Protein AF-A0A358M5T2-F1 (afdb_monomer)

Secondary structure (DSSP, 8-state):
-HHHHHHHHHHHHHT---EE---GGGHHHHHTT-SSSEEEES------SSS-TT---HHHHHHTT-SEE--SBTTB---HHHHHH-

Radius of gyration: 14.13 Å; Cα contacts (8 Å, |Δi|>4): 125; chains: 1; bounding box: 37×25×38 Å

Mean predicted aligned error: 2.44 Å

pLDDT: mean 96.73, std 2.44, range [86.5, 98.75]

Structure (mmCIF, N/CA/C/O backbone):
data_AF-A0A358M5T2-F1
#
_entry.id   AF-A0A358M5T2-F1
#
loop_
_atom_site.group_PDB
_atom_site.id
_atom_site.type_symbol
_atom_site.label_atom_id
_atom_site.label_alt_id
_atom_site.label_comp_id
_atom_site.label_asym_id
_atom_site.label_entity_id
_atom_site.label_seq_id
_atom_site.pdbx_PDB_ins_code
_atom_site.Cartn_x
_atom_site.Cartn_y
_atom_site.Cartn_z
_atom_site.occupancy
_atom_site.B_iso_or_equiv
_atom_s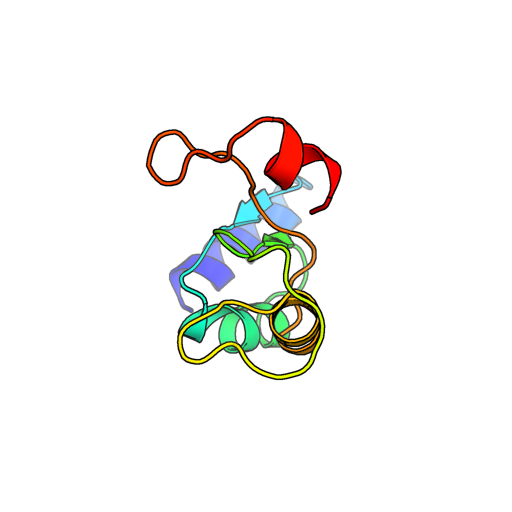ite.auth_seq_id
_atom_site.auth_comp_id
_atom_site.auth_asym_id
_atom_site.auth_atom_id
_atom_site.pdbx_PDB_model_num
ATOM 1 N N . LEU A 1 1 ? 1.403 3.600 13.192 1.00 96.31 1 LEU A N 1
ATOM 2 C CA . LEU A 1 1 ? 0.407 2.695 13.825 1.00 96.31 1 LEU A CA 1
ATOM 3 C C . LEU A 1 1 ? -0.708 3.399 14.613 1.00 96.31 1 LEU A C 1
ATOM 5 O O . LEU A 1 1 ? -1.860 3.181 14.274 1.00 96.31 1 LEU A O 1
ATOM 9 N N . ARG A 1 2 ? -0.423 4.219 15.643 1.00 98.31 2 ARG A N 1
ATOM 10 C CA . ARG A 1 2 ? -1.473 4.827 16.504 1.00 98.31 2 ARG A CA 1
ATOM 11 C C . ARG A 1 2 ? -2.597 5.514 15.715 1.00 98.31 2 ARG A C 1
ATOM 13 O O . ARG A 1 2 ? -3.760 5.220 15.947 1.00 98.31 2 ARG A O 1
ATOM 20 N N . LEU A 1 3 ? -2.233 6.362 14.750 1.00 98.38 3 LEU A N 1
ATOM 21 C CA . LEU A 1 3 ? -3.189 7.045 13.875 1.00 98.38 3 LEU A CA 1
ATOM 22 C C . LEU A 1 3 ? -4.048 6.060 13.066 1.00 98.38 3 LEU A C 1
ATOM 24 O O . LEU A 1 3 ? -5.257 6.225 13.004 1.00 98.38 3 LEU A O 1
ATOM 28 N N . ALA A 1 4 ? -3.446 5.010 12.504 1.00 98.44 4 ALA A N 1
ATOM 29 C CA . ALA A 1 4 ? -4.171 4.014 11.718 1.00 98.44 4 ALA A C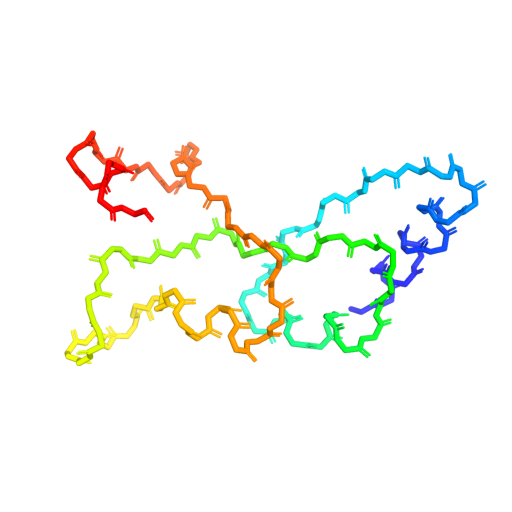A 1
ATOM 30 C C . ALA A 1 4 ? -5.238 3.283 12.547 1.00 98.44 4 ALA A C 1
ATOM 32 O O . ALA A 1 4 ? -6.348 3.117 12.065 1.00 98.44 4 ALA A O 1
ATOM 33 N N . LYS A 1 5 ? -4.953 2.936 13.812 1.00 98.50 5 LYS A N 1
ATOM 34 C CA . LYS A 1 5 ? -5.952 2.324 14.710 1.00 98.50 5 LYS A CA 1
ATOM 35 C C . LYS A 1 5 ? -7.122 3.257 15.029 1.00 98.50 5 LYS A C 1
ATOM 37 O O . LYS A 1 5 ? -8.258 2.807 15.127 1.00 98.50 5 LYS A O 1
ATOM 42 N N . GLU A 1 6 ? -6.858 4.553 15.177 1.00 98.62 6 GLU A N 1
ATOM 43 C CA . GLU A 1 6 ? -7.925 5.538 15.377 1.00 98.62 6 GLU A CA 1
ATOM 44 C C . GLU A 1 6 ? -8.803 5.684 14.133 1.00 98.62 6 GLU A C 1
ATOM 46 O O . GLU A 1 6 ? -10.028 5.693 14.245 1.00 98.62 6 GLU A O 1
ATOM 51 N N . ILE A 1 7 ? -8.186 5.731 12.949 1.00 98.44 7 ILE A N 1
ATOM 52 C CA . ILE A 1 7 ? -8.908 5.753 11.673 1.00 98.44 7 ILE A CA 1
ATOM 53 C C . ILE A 1 7 ? -9.744 4.474 11.514 1.00 98.44 7 ILE A C 1
ATOM 55 O O . ILE A 1 7 ? -10.908 4.563 11.144 1.00 98.44 7 ILE A O 1
ATOM 59 N N . ASP A 1 8 ? -9.198 3.307 11.860 1.00 98.56 8 ASP A N 1
ATOM 60 C CA . ASP A 1 8 ? -9.892 2.013 11.817 1.00 98.56 8 ASP A CA 1
ATOM 61 C C . ASP A 1 8 ? -11.131 1.980 12.710 1.00 98.56 8 ASP A C 1
ATOM 63 O O . ASP A 1 8 ? -12.227 1.644 12.259 1.00 98.56 8 ASP A O 1
ATOM 67 N N . ARG A 1 9 ? -11.005 2.469 13.947 1.00 98.44 9 ARG A N 1
ATOM 68 C CA . ARG A 1 9 ? -12.141 2.623 14.861 1.00 98.44 9 ARG A CA 1
ATOM 69 C C . ARG A 1 9 ? -13.221 3.552 14.295 1.00 98.44 9 ARG A C 1
ATOM 71 O O . ARG A 1 9 ? -14.409 3.283 14.467 1.00 98.44 9 ARG A O 1
ATOM 78 N N . ILE A 1 10 ? -12.827 4.652 13.650 1.00 98.38 10 ILE A N 1
ATOM 79 C CA . ILE A 1 10 ? -13.757 5.599 13.014 1.00 98.38 10 ILE A CA 1
ATOM 80 C C . ILE A 1 10 ? -14.449 4.945 11.813 1.00 98.38 10 ILE A C 1
ATOM 82 O O . ILE A 1 10 ? -15.668 5.060 11.696 1.00 98.38 10 ILE A O 1
ATOM 86 N N . ALA A 1 11 ? -13.702 4.229 10.971 1.00 98.44 11 ALA A N 1
ATOM 87 C CA . ALA A 1 11 ? -14.235 3.517 9.813 1.00 98.44 11 ALA A CA 1
ATOM 88 C C . ALA A 1 11 ? -15.327 2.519 10.226 1.00 98.44 11 ALA A C 1
ATOM 90 O O . ALA A 1 11 ? -16.388 2.490 9.612 1.00 98.44 11 ALA A O 1
ATOM 91 N N . VAL A 1 12 ? -15.113 1.768 11.316 1.00 98.25 12 VAL A N 1
ATOM 92 C CA . VAL A 1 12 ? -16.128 0.859 11.879 1.00 98.25 12 VAL A CA 1
ATOM 93 C C . VAL A 1 12 ? -17.323 1.634 12.430 1.00 98.25 12 VAL A C 1
ATOM 95 O O . VAL A 1 12 ? -18.465 1.298 12.136 1.00 98.25 12 VAL A O 1
ATOM 98 N N . LYS A 1 13 ? -17.077 2.683 13.226 1.00 98.38 13 LYS A N 1
ATOM 99 C CA . LYS A 1 13 ? -18.137 3.452 13.897 1.00 98.38 13 LYS A CA 1
ATOM 100 C C . LYS A 1 13 ? -19.133 4.074 12.918 1.00 98.38 13 LYS A C 1
ATOM 102 O O . LYS A 1 13 ? -20.318 4.145 13.234 1.00 98.38 13 LYS A O 1
ATOM 107 N N . TYR A 1 14 ? -18.642 4.585 11.794 1.00 98.25 14 TYR A N 1
ATOM 108 C CA . TYR A 1 14 ? -19.462 5.291 10.808 1.00 98.25 14 TYR A CA 1
ATOM 109 C C . TYR A 1 14 ? -19.785 4.453 9.571 1.00 98.25 14 TYR A C 1
ATOM 111 O O . TYR A 1 14 ? -20.459 4.959 8.683 1.00 98.25 14 TYR A O 1
ATOM 119 N N . ASP A 1 15 ? -19.316 3.205 9.529 1.00 97.81 15 ASP A N 1
ATOM 120 C CA . ASP A 1 15 ? -19.415 2.300 8.384 1.00 97.81 15 ASP A CA 1
ATOM 121 C C . ASP A 1 15 ? -19.028 2.962 7.053 1.00 97.81 15 ASP A C 1
ATOM 123 O O . ASP A 1 15 ? -19.797 3.035 6.096 1.00 97.81 15 ASP A O 1
ATOM 127 N N . VAL A 1 16 ? -17.808 3.496 7.018 1.00 97.94 16 VAL A N 1
ATOM 128 C CA . VAL A 1 16 ? -17.242 4.140 5.829 1.00 97.94 16 VAL A CA 1
ATOM 129 C C . VAL A 1 16 ? -15.952 3.461 5.410 1.00 97.94 16 VAL A C 1
ATOM 131 O O . VAL A 1 16 ? -15.124 3.081 6.242 1.00 97.94 16 VAL A O 1
ATOM 134 N N . ASP A 1 17 ? -15.756 3.353 4.101 1.00 97.75 17 ASP A N 1
ATOM 135 C CA . ASP A 1 17 ? -14.499 2.882 3.539 1.00 97.75 17 ASP A CA 1
ATOM 136 C C . ASP A 1 17 ? -13.456 3.996 3.600 1.00 97.75 17 ASP A C 1
ATOM 138 O O . ASP A 1 17 ? -13.643 5.085 3.056 1.00 97.75 17 ASP A O 1
ATOM 142 N N . ILE A 1 18 ? -12.334 3.713 4.262 1.00 98.44 18 ILE A N 1
ATOM 143 C CA . ILE A 1 18 ? -11.205 4.638 4.351 1.00 98.44 18 ILE A CA 1
ATOM 144 C C . ILE A 1 18 ? -9.981 3.973 3.739 1.00 98.44 18 ILE A C 1
ATOM 146 O O . ILE A 1 18 ? -9.528 2.926 4.206 1.00 98.44 18 ILE A O 1
ATOM 150 N N . ILE A 1 19 ? -9.430 4.611 2.709 1.00 98.56 19 ILE A N 1
ATOM 151 C CA . ILE A 1 19 ? -8.146 4.242 2.118 1.00 98.56 19 ILE A CA 1
ATOM 152 C C . ILE A 1 19 ? -7.046 5.039 2.813 1.00 98.56 19 ILE A C 1
ATOM 154 O O . ILE A 1 19 ? -7.132 6.261 2.931 1.00 98.56 19 ILE A O 1
ATOM 158 N N . VAL A 1 20 ? -5.994 4.348 3.245 1.00 98.38 20 VAL A N 1
ATOM 159 C CA . VAL A 1 20 ? -4.772 4.972 3.762 1.00 98.38 20 VAL A CA 1
ATOM 160 C C . VAL A 1 20 ? -3.585 4.592 2.887 1.00 98.38 20 VAL A C 1
ATOM 162 O O . VAL A 1 20 ? -3.466 3.445 2.465 1.00 98.38 20 VAL A O 1
ATOM 165 N N . THR A 1 21 ? -2.690 5.546 2.637 1.00 98.00 21 THR A N 1
ATOM 166 C CA . THR A 1 21 ? -1.515 5.376 1.769 1.00 98.00 21 THR A CA 1
ATOM 167 C C . THR A 1 21 ? -0.208 5.617 2.540 1.00 98.00 21 THR A C 1
ATOM 169 O O . THR A 1 21 ? 0.454 6.639 2.337 1.00 98.00 21 THR A O 1
ATOM 172 N N . PRO A 1 22 ? 0.170 4.730 3.487 1.00 98.06 22 PRO A N 1
ATOM 173 C CA . PRO A 1 22 ? 1.401 4.880 4.264 1.00 98.06 22 PRO A CA 1
ATOM 174 C C . PRO A 1 22 ? 2.661 4.680 3.405 1.00 98.06 22 PRO A C 1
ATOM 176 O O . PRO A 1 22 ? 2.602 4.180 2.281 1.00 98.06 22 PRO A O 1
ATOM 179 N N . GLN A 1 23 ? 3.824 5.007 3.974 1.00 97.38 23 GLN A N 1
ATOM 180 C CA . GLN A 1 23 ? 5.110 4.603 3.401 1.00 97.38 23 GLN A CA 1
ATOM 181 C C . GLN A 1 23 ? 5.202 3.071 3.301 1.00 97.38 23 GLN A C 1
ATOM 183 O O . GLN A 1 23 ? 4.640 2.352 4.129 1.00 97.38 23 GLN A O 1
ATOM 188 N N . TYR A 1 24 ? 5.954 2.558 2.320 1.00 97.38 24 TYR A N 1
ATOM 189 C CA . TYR A 1 24 ? 6.045 1.112 2.056 1.00 97.38 24 TYR A CA 1
ATOM 190 C C . TYR A 1 24 ? 6.482 0.296 3.276 1.00 97.38 24 TYR A C 1
ATOM 192 O O . TYR A 1 24 ? 5.971 -0.798 3.510 1.00 97.38 24 TYR A O 1
ATOM 200 N N . THR A 1 25 ? 7.396 0.854 4.073 1.00 97.62 25 THR A N 1
ATOM 201 C CA . THR A 1 25 ? 7.945 0.240 5.290 1.00 97.62 25 THR A CA 1
ATOM 202 C C . THR A 1 25 ? 6.893 -0.011 6.367 1.00 97.62 25 THR A C 1
ATOM 204 O O . THR A 1 25 ? 7.092 -0.877 7.214 1.00 97.62 25 THR A O 1
ATOM 207 N N . ASP A 1 26 ? 5.761 0.691 6.307 1.00 98.44 26 ASP A N 1
ATOM 208 C CA . ASP A 1 26 ? 4.687 0.610 7.294 1.00 98.44 26 ASP A CA 1
ATOM 209 C C . ASP A 1 26 ? 3.494 -0.239 6.826 1.00 98.44 26 ASP A C 1
ATOM 211 O O . ASP A 1 26 ? 2.610 -0.528 7.634 1.00 98.44 26 ASP A O 1
ATOM 215 N N . ILE A 1 27 ? 3.447 -0.666 5.554 1.00 98.69 27 ILE A N 1
ATOM 216 C CA . ILE A 1 27 ? 2.291 -1.386 4.985 1.00 98.69 27 ILE A CA 1
ATOM 217 C C . ILE A 1 27 ? 1.970 -2.636 5.800 1.00 98.69 27 ILE A C 1
ATOM 219 O O . ILE A 1 27 ? 0.835 -2.785 6.247 1.00 98.69 27 ILE A O 1
ATOM 223 N N . ARG A 1 28 ? 2.966 -3.501 6.035 1.00 98.69 28 ARG A N 1
ATOM 224 C CA . ARG A 1 28 ? 2.772 -4.744 6.795 1.00 98.69 28 ARG A CA 1
ATOM 225 C C . ARG A 1 28 ? 2.298 -4.473 8.213 1.00 98.69 28 ARG A C 1
ATOM 227 O O . ARG A 1 28 ? 1.317 -5.061 8.652 1.00 98.69 28 ARG A O 1
ATOM 234 N N . LEU A 1 29 ? 2.957 -3.536 8.897 1.00 98.62 29 LEU A N 1
ATOM 235 C CA . LEU A 1 29 ? 2.605 -3.164 10.263 1.00 98.62 29 LEU A CA 1
ATOM 236 C C . LEU A 1 29 ? 1.142 -2.726 10.363 1.00 98.62 29 LEU A C 1
ATOM 238 O O . LEU A 1 29 ? 0.457 -3.107 11.306 1.00 98.62 29 LEU A O 1
ATOM 242 N N . LEU A 1 30 ? 0.665 -1.916 9.418 1.00 98.69 30 LEU A N 1
ATOM 243 C CA . LEU A 1 30 ? -0.723 -1.465 9.407 1.00 98.69 30 LEU A CA 1
ATOM 244 C C . LEU A 1 30 ? -1.670 -2.602 9.020 1.00 98.69 30 LEU A C 1
ATOM 246 O O . LEU A 1 30 ? -2.606 -2.859 9.767 1.00 98.69 30 LEU A O 1
ATOM 250 N N . ALA A 1 31 ? -1.394 -3.318 7.929 1.00 98.50 31 ALA A N 1
ATOM 251 C CA . ALA A 1 31 ? -2.248 -4.395 7.431 1.00 98.50 31 ALA A CA 1
ATOM 252 C C . ALA A 1 31 ? -2.472 -5.517 8.462 1.00 98.50 31 ALA A C 1
ATOM 254 O O . ALA A 1 31 ? -3.557 -6.081 8.518 1.00 98.50 31 ALA A O 1
ATOM 255 N N . GLU A 1 32 ? -1.475 -5.818 9.298 1.00 98.50 32 GLU A N 1
ATOM 256 C CA . GLU A 1 32 ? -1.579 -6.823 10.366 1.00 98.50 32 GLU A CA 1
ATOM 257 C C . GLU A 1 32 ? -2.284 -6.311 11.635 1.00 98.50 32 GLU A C 1
ATOM 259 O O . GLU A 1 32 ? -2.621 -7.103 12.510 1.00 98.50 32 GLU A O 1
ATOM 264 N N . ASN A 1 33 ? -2.482 -4.995 11.781 1.00 98.69 33 ASN A N 1
ATOM 265 C CA . ASN A 1 33 ? -2.967 -4.376 13.023 1.00 98.69 33 ASN A CA 1
ATOM 266 C C . ASN A 1 33 ? -4.237 -3.523 12.852 1.00 98.69 33 ASN A C 1
ATOM 268 O O . ASN A 1 33 ? -4.599 -2.794 13.784 1.00 98.69 33 ASN A O 1
ATOM 272 N N . THR A 1 34 ? -4.881 -3.578 11.687 1.00 98.38 34 THR A N 1
ATOM 273 C CA . THR A 1 34 ? -6.143 -2.888 11.376 1.00 98.38 34 THR A CA 1
ATOM 274 C C . THR A 1 34 ? -7.039 -3.796 10.547 1.00 98.38 34 THR A C 1
ATOM 276 O O . THR A 1 34 ? -6.527 -4.570 9.740 1.00 98.38 34 THR A O 1
ATOM 279 N N . GLU A 1 35 ? -8.356 -3.688 10.710 1.00 95.19 35 GLU A N 1
ATOM 280 C CA . GLU A 1 35 ? -9.300 -4.651 10.123 1.00 95.19 35 GLU A CA 1
ATOM 281 C C . GLU A 1 35 ? -10.234 -4.032 9.074 1.00 95.19 35 GLU A C 1
ATOM 283 O O . GLU A 1 35 ? -10.583 -4.693 8.094 1.00 95.19 35 GLU A O 1
ATOM 288 N N . ARG A 1 36 ? -10.635 -2.767 9.253 1.00 97.75 36 ARG A N 1
ATOM 289 C CA . ARG A 1 36 ? -11.656 -2.087 8.442 1.00 97.75 36 ARG A CA 1
ATOM 290 C C . ARG A 1 36 ? -11.064 -1.176 7.372 1.00 97.75 36 ARG A C 1
ATOM 292 O O . ARG A 1 36 ? -11.654 -1.068 6.295 1.00 97.75 36 ARG A O 1
ATOM 299 N N . ILE A 1 37 ? -9.945 -0.503 7.652 1.00 98.50 37 ILE A N 1
ATOM 300 C CA . ILE A 1 37 ? -9.299 0.390 6.677 1.00 98.50 37 ILE A CA 1
ATOM 301 C C . ILE A 1 37 ? -8.615 -0.388 5.558 1.00 98.50 37 ILE A C 1
ATOM 303 O O . ILE A 1 37 ? -8.100 -1.493 5.732 1.00 98.50 37 ILE A O 1
ATOM 307 N N . LEU A 1 38 ? -8.545 0.244 4.393 1.00 98.56 38 LEU A N 1
ATOM 308 C CA . LEU A 1 38 ? -7.888 -0.296 3.218 1.00 98.56 38 LEU A CA 1
ATOM 309 C C . LEU A 1 38 ? -6.479 0.294 3.102 1.00 98.56 38 LEU A C 1
ATOM 311 O O . LEU A 1 38 ? -6.299 1.455 2.736 1.00 98.56 38 LEU A O 1
ATOM 315 N N . VAL A 1 39 ? -5.463 -0.512 3.410 1.00 98.69 39 VAL A N 1
ATOM 316 C CA . VAL A 1 39 ? -4.057 -0.099 3.296 1.00 98.69 39 VAL A CA 1
ATOM 317 C C . VAL A 1 39 ? -3.607 -0.208 1.842 1.00 98.69 39 VAL A C 1
ATOM 319 O O . VAL A 1 39 ? -3.593 -1.300 1.276 1.00 98.69 39 VAL A O 1
ATOM 322 N N . PHE A 1 40 ? -3.255 0.916 1.225 1.00 98.75 40 PHE A N 1
ATOM 323 C CA . PHE A 1 40 ? -2.774 1.003 -0.153 1.00 98.75 40 PHE A CA 1
ATOM 324 C C . PHE A 1 40 ? -1.303 1.430 -0.166 1.00 98.75 40 PHE A C 1
ATOM 326 O O . PHE A 1 40 ? -0.874 2.228 0.663 1.00 98.75 40 PHE A O 1
ATOM 333 N N . ALA A 1 41 ? -0.513 0.934 -1.114 1.00 98.50 41 ALA A N 1
ATOM 334 C CA . ALA A 1 41 ? 0.818 1.489 -1.348 1.00 98.50 41 ALA A CA 1
ATOM 335 C C . ALA A 1 41 ? 0.731 2.813 -2.120 1.00 98.50 41 ALA A C 1
ATOM 337 O O . ALA A 1 41 ? -0.176 3.028 -2.926 1.00 98.50 41 ALA A O 1
ATOM 338 N N . GLN A 1 42 ? 1.704 3.694 -1.890 1.00 97.94 42 GLN A N 1
ATOM 339 C CA . GLN A 1 42 ? 1.771 5.003 -2.548 1.00 97.94 42 GLN A CA 1
ATOM 340 C C . GLN A 1 42 ? 2.118 4.924 -4.043 1.00 97.94 42 GLN A C 1
ATOM 342 O O . GLN A 1 42 ? 1.804 5.859 -4.773 1.00 97.94 42 GLN A O 1
ATOM 347 N N . HIS A 1 43 ? 2.766 3.838 -4.477 1.00 97.25 43 HIS A N 1
ATOM 348 C CA . HIS A 1 43 ? 3.171 3.549 -5.857 1.00 97.25 43 HIS A CA 1
ATOM 349 C C . HIS A 1 43 ? 3.612 2.077 -5.975 1.00 97.25 43 HIS A C 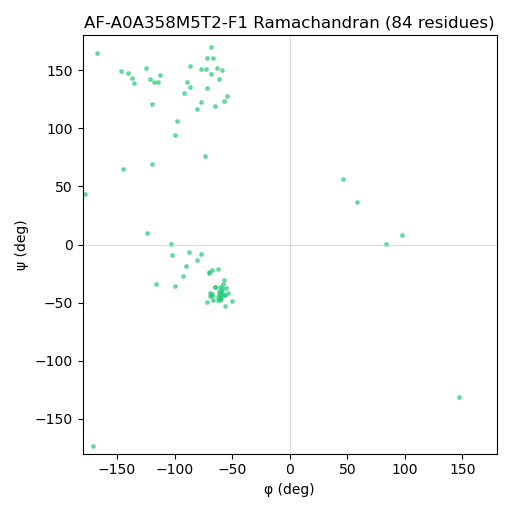1
ATOM 351 O O . HIS A 1 43 ? 3.867 1.419 -4.962 1.00 97.25 43 HIS A O 1
ATOM 357 N N . MET A 1 44 ? 3.718 1.570 -7.203 1.00 96.81 44 MET A N 1
ATOM 358 C CA . MET A 1 44 ? 4.452 0.349 -7.552 1.00 96.81 44 MET A CA 1
ATOM 359 C C . MET A 1 44 ? 5.057 0.494 -8.951 1.00 96.81 44 MET A C 1
ATOM 361 O O . MET A 1 44 ? 4.495 1.175 -9.807 1.00 96.81 44 MET A O 1
ATOM 365 N N . ASP A 1 45 ? 6.191 -0.149 -9.200 1.00 96.00 45 ASP A N 1
ATOM 366 C CA . ASP A 1 45 ? 6.860 -0.099 -10.496 1.00 96.00 45 ASP A CA 1
ATOM 367 C C . ASP A 1 45 ? 6.354 -1.206 -11.431 1.00 96.00 45 ASP A C 1
ATOM 369 O O . ASP A 1 45 ? 6.181 -2.355 -11.022 1.00 96.00 45 ASP A O 1
ATOM 373 N N . CYS A 1 46 ? 6.168 -0.872 -12.713 1.00 93.75 46 CYS A N 1
ATOM 374 C CA . CYS A 1 46 ? 5.839 -1.833 -13.769 1.00 93.75 46 CYS A CA 1
ATOM 375 C C . CYS A 1 46 ? 7.070 -2.685 -14.128 1.00 93.75 46 CYS A C 1
ATOM 377 O O . CYS A 1 46 ? 7.725 -2.458 -15.150 1.00 93.75 46 CYS A O 1
ATOM 379 N N . LEU A 1 47 ? 7.419 -3.651 -13.282 1.00 91.25 47 LEU A N 1
ATOM 380 C CA . LEU A 1 47 ? 8.583 -4.513 -13.479 1.00 91.25 47 LEU A CA 1
ATOM 381 C C . LEU A 1 47 ? 8.238 -5.977 -13.190 1.00 91.25 47 LEU A C 1
ATOM 383 O O . LEU A 1 47 ? 7.558 -6.253 -12.204 1.00 91.25 47 LEU A O 1
ATOM 387 N N . PRO A 1 48 ? 8.736 -6.927 -14.003 1.00 89.69 48 PRO A N 1
ATOM 388 C CA . PRO A 1 48 ? 8.668 -8.337 -13.655 1.00 89.69 48 PRO A CA 1
ATOM 389 C C . PRO A 1 48 ? 9.645 -8.664 -12.516 1.00 89.69 48 PRO A C 1
ATOM 391 O O . PRO A 1 48 ? 10.642 -7.967 -12.303 1.00 89.69 48 PRO A O 1
ATOM 394 N N . ILE A 1 49 ? 9.408 -9.786 -11.834 1.00 90.38 49 ILE A N 1
ATOM 395 C CA . ILE A 1 49 ? 10.334 -10.340 -10.838 1.00 90.38 49 ILE A CA 1
ATOM 396 C C . ILE A 1 49 ? 11.729 -10.526 -11.462 1.00 90.38 49 ILE A C 1
ATOM 398 O O . ILE A 1 49 ? 11.878 -11.170 -12.502 1.00 90.38 49 ILE A O 1
ATOM 402 N N . GLY A 1 50 ? 12.767 -9.988 -10.813 1.00 92.50 50 GLY A N 1
ATOM 403 C CA . GLY A 1 50 ? 14.152 -10.106 -11.271 1.00 92.50 50 GLY A CA 1
ATOM 404 C C . GLY A 1 50 ? 15.003 -8.879 -10.941 1.00 92.50 50 GLY A C 1
ATOM 405 O O . GLY A 1 50 ? 15.031 -8.417 -9.802 1.00 92.50 50 GLY A O 1
ATOM 406 N N . ARG A 1 51 ? 15.740 -8.364 -11.938 1.00 92.69 51 ARG A N 1
ATOM 407 C CA . ARG A 1 51 ? 16.571 -7.155 -11.783 1.00 92.69 51 ARG A CA 1
ATOM 408 C C . ARG A 1 51 ? 15.680 -5.940 -11.503 1.00 92.69 51 ARG A C 1
ATOM 410 O O . ARG A 1 51 ? 14.887 -5.571 -12.359 1.00 92.69 51 ARG A O 1
ATOM 417 N N . GLY A 1 52 ? 15.869 -5.297 -10.352 1.00 89.88 52 GLY A N 1
ATOM 418 C CA . GLY A 1 52 ? 15.048 -4.152 -9.937 1.00 89.88 52 GLY A CA 1
ATOM 419 C C . GLY A 1 52 ? 15.483 -3.544 -8.602 1.00 89.88 52 GLY A C 1
ATOM 420 O O . GLY A 1 52 ? 14.653 -3.303 -7.733 1.00 89.88 52 GLY A O 1
ATOM 421 N N . LEU A 1 53 ? 16.794 -3.367 -8.386 1.00 94.12 53 LEU A N 1
ATOM 422 C CA . LEU A 1 53 ? 17.312 -2.785 -7.142 1.00 94.12 53 LEU A CA 1
ATOM 423 C C . LEU A 1 53 ? 16.706 -1.392 -6.909 1.00 94.12 53 LEU A C 1
ATOM 425 O O . LEU A 1 53 ? 16.856 -0.507 -7.746 1.00 94.12 53 LEU A O 1
ATOM 429 N N . GLY A 1 54 ? 16.063 -1.202 -5.755 1.00 92.81 54 GLY A N 1
ATOM 430 C CA . GLY A 1 54 ? 15.418 0.061 -5.385 1.00 92.81 54 GLY A CA 1
ATOM 431 C C . GLY A 1 54 ? 14.006 0.252 -5.949 1.00 92.81 54 GLY A C 1
ATOM 432 O O . GLY A 1 54 ? 13.390 1.275 -5.663 1.00 92.81 54 GLY A O 1
ATOM 433 N N . SER A 1 55 ? 13.485 -0.714 -6.708 1.00 95.38 55 SER A N 1
ATOM 434 C CA . SER A 1 55 ? 12.116 -0.687 -7.224 1.00 95.38 55 SER A CA 1
ATOM 435 C C . SER A 1 55 ? 11.104 -1.268 -6.237 1.00 95.38 55 SER A C 1
ATOM 437 O O . SER A 1 55 ? 11.421 -2.125 -5.409 1.00 95.38 55 SER A O 1
ATOM 439 N N . VAL A 1 56 ? 9.858 -0.819 -6.357 1.00 96.06 56 VAL A N 1
ATOM 440 C CA . VAL A 1 56 ? 8.717 -1.263 -5.556 1.00 96.06 56 VAL A CA 1
ATOM 441 C C . VAL A 1 56 ? 7.908 -2.271 -6.361 1.00 96.06 56 VAL A C 1
ATOM 443 O O . VAL A 1 56 ? 7.044 -1.913 -7.157 1.00 96.06 56 VA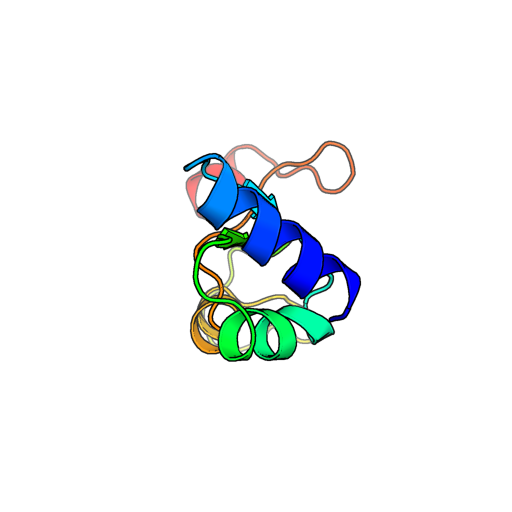L A O 1
ATOM 446 N N . LEU A 1 57 ? 8.207 -3.548 -6.157 1.00 96.00 57 LEU A N 1
ATOM 447 C CA . LEU A 1 57 ? 7.583 -4.641 -6.895 1.00 96.00 57 LEU A CA 1
ATOM 448 C C . LEU A 1 57 ? 6.103 -4.853 -6.474 1.00 96.00 57 LEU A C 1
ATOM 450 O O . LEU A 1 57 ? 5.835 -4.924 -5.265 1.00 96.00 57 LEU A O 1
ATOM 454 N N . PRO A 1 58 ? 5.153 -5.034 -7.417 1.00 94.88 58 PRO A N 1
ATOM 455 C CA . PRO A 1 58 ? 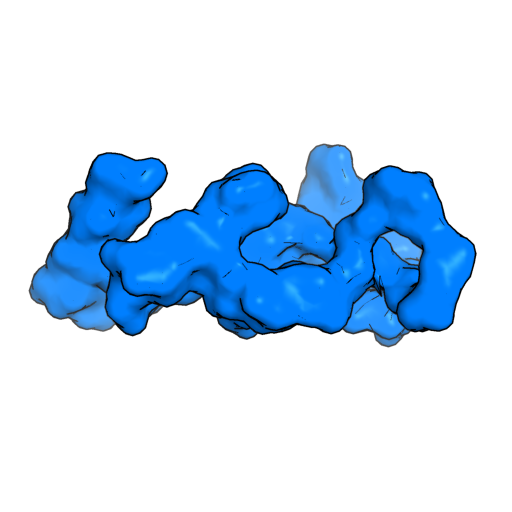3.742 -5.308 -7.117 1.00 94.88 58 PRO A CA 1
ATOM 456 C C . PRO A 1 58 ? 3.532 -6.510 -6.182 1.00 94.88 58 PRO A C 1
ATOM 458 O O . PRO A 1 58 ? 2.750 -6.448 -5.230 1.00 94.88 58 PRO A O 1
ATOM 461 N N . GLU A 1 59 ? 4.275 -7.597 -6.393 1.00 95.69 59 GLU A N 1
ATOM 462 C CA . GLU A 1 59 ? 4.205 -8.813 -5.581 1.00 95.69 59 GLU A CA 1
ATOM 463 C C . GLU A 1 59 ? 4.662 -8.562 -4.140 1.00 95.69 59 GLU A C 1
ATOM 465 O O . GLU A 1 59 ? 4.071 -9.103 -3.204 1.00 95.69 59 GLU A O 1
ATOM 470 N N . ALA A 1 60 ? 5.667 -7.703 -3.937 1.00 95.94 60 ALA A N 1
ATOM 471 C CA . ALA A 1 60 ? 6.137 -7.334 -2.603 1.00 95.94 60 ALA A CA 1
ATOM 472 C C . ALA A 1 60 ? 5.095 -6.487 -1.859 1.00 95.94 60 ALA A C 1
ATOM 474 O O . ALA A 1 60 ? 4.824 -6.731 -0.682 1.00 95.94 60 ALA A O 1
ATOM 475 N N . VAL A 1 61 ? 4.457 -5.542 -2.557 1.00 97.50 61 VAL A N 1
ATOM 476 C CA . VAL A 1 61 ? 3.349 -4.736 -2.022 1.00 97.50 61 VAL A CA 1
ATOM 477 C C . VAL A 1 61 ? 2.178 -5.632 -1.612 1.00 97.50 61 VAL A C 1
ATOM 479 O O . VAL A 1 61 ? 1.660 -5.515 -0.497 1.00 97.50 61 VAL A O 1
ATOM 482 N N . LYS A 1 62 ? 1.799 -6.583 -2.473 1.00 97.44 62 LYS A N 1
ATOM 483 C CA . LYS A 1 62 ? 0.742 -7.554 -2.177 1.00 97.44 62 LYS A CA 1
ATOM 484 C C . LYS A 1 62 ? 1.096 -8.436 -0.978 1.00 97.44 62 LYS A C 1
ATOM 486 O O . LYS A 1 62 ? 0.259 -8.617 -0.095 1.00 97.44 62 LYS A O 1
ATOM 491 N N . ALA A 1 63 ? 2.327 -8.946 -0.918 1.00 98.00 63 ALA A N 1
ATOM 492 C CA . ALA A 1 63 ? 2.822 -9.783 0.177 1.00 98.00 63 ALA A CA 1
ATOM 493 C C . ALA A 1 63 ? 2.966 -9.029 1.512 1.00 98.00 63 ALA A C 1
ATOM 495 O O . ALA A 1 63 ? 2.975 -9.646 2.578 1.00 98.00 63 ALA A O 1
ATOM 496 N N . ALA A 1 64 ? 3.075 -7.699 1.481 1.00 98.44 64 ALA A N 1
ATOM 497 C CA . ALA A 1 64 ? 3.012 -6.862 2.674 1.00 98.44 64 ALA A CA 1
ATOM 498 C C . ALA A 1 64 ? 1.574 -6.665 3.191 1.00 98.44 64 ALA A C 1
ATOM 500 O O . ALA A 1 64 ? 1.400 -6.136 4.279 1.00 98.44 64 ALA A O 1
ATOM 501 N N . GLY A 1 65 ? 0.547 -7.097 2.452 1.00 98.31 65 GLY A N 1
ATOM 502 C CA . GLY A 1 65 ? -0.854 -7.015 2.877 1.00 98.31 65 GLY A CA 1
ATOM 503 C C . GLY A 1 65 ? -1.621 -5.815 2.323 1.00 98.31 65 GLY A C 1
ATOM 504 O O . GLY A 1 65 ? -2.77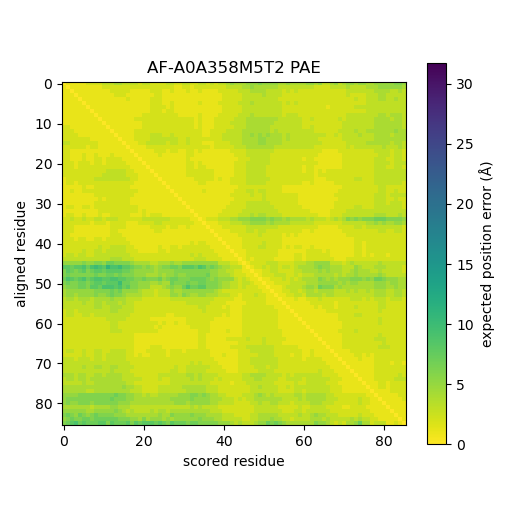1 -5.602 2.713 1.00 98.31 65 GLY A O 1
ATOM 505 N N . ALA A 1 66 ? -1.039 -5.052 1.391 1.00 98.50 66 ALA A N 1
ATOM 506 C CA . ALA A 1 66 ? -1.761 -3.969 0.736 1.00 98.50 66 ALA A CA 1
ATOM 507 C C . ALA A 1 66 ? -2.980 -4.491 -0.052 1.00 98.50 66 ALA A C 1
ATOM 509 O O . ALA A 1 66 ? -2.954 -5.554 -0.687 1.00 98.50 66 ALA A O 1
ATOM 510 N N . LYS A 1 67 ? -4.063 -3.711 -0.025 1.00 98.19 67 LYS A N 1
ATOM 511 C CA . LYS A 1 67 ? -5.308 -3.955 -0.767 1.00 98.19 67 LYS A CA 1
ATOM 512 C C . LYS A 1 67 ? -5.304 -3.315 -2.154 1.00 98.19 67 LYS A C 1
ATOM 514 O O . LYS A 1 67 ? -6.073 -3.746 -3.006 1.00 98.19 67 LYS A O 1
ATOM 519 N N . GLY A 1 68 ? -4.421 -2.349 -2.386 1.00 97.69 68 GLY A N 1
ATOM 520 C CA . GLY A 1 68 ? -4.270 -1.673 -3.667 1.00 97.69 68 GLY A CA 1
ATOM 521 C C . GLY A 1 68 ? -3.038 -0.777 -3.709 1.00 97.69 68 GLY A C 1
ATOM 522 O O . GLY A 1 68 ? -2.219 -0.764 -2.786 1.00 97.69 68 GLY A O 1
ATOM 523 N N . VAL A 1 69 ? -2.925 -0.027 -4.797 1.00 97.75 69 VAL A N 1
ATOM 524 C CA . VAL A 1 69 ? -1.851 0.929 -5.080 1.00 97.75 69 VAL A CA 1
ATOM 525 C C . VAL A 1 69 ? -2.461 2.194 -5.658 1.00 97.75 69 VAL A C 1
ATOM 527 O O . VAL A 1 69 ? -3.417 2.132 -6.430 1.00 97.75 69 VAL A O 1
ATOM 530 N N . MET A 1 70 ? -1.905 3.342 -5.295 1.00 97.31 70 MET A N 1
ATOM 531 C CA . MET A 1 70 ? -2.131 4.579 -6.030 1.00 97.31 70 MET A CA 1
ATOM 532 C C . MET A 1 70 ? -1.114 4.666 -7.169 1.00 97.31 70 MET A C 1
ATOM 534 O O . MET A 1 70 ? 0.064 4.384 -6.969 1.00 97.31 70 MET A O 1
ATOM 538 N N . LEU A 1 71 ? -1.563 5.051 -8.361 1.00 96.88 71 LEU A N 1
ATOM 539 C CA . LEU A 1 71 ? -0.714 5.220 -9.538 1.00 96.88 71 LEU A CA 1
ATOM 540 C C . LEU A 1 71 ? -0.885 6.627 -10.098 1.00 96.88 71 LEU A C 1
ATOM 542 O O . LEU A 1 71 ? -1.955 7.222 -9.975 1.00 96.88 71 LEU A O 1
ATOM 546 N N . ASN A 1 72 ? 0.165 7.131 -10.747 1.00 96.75 72 ASN A N 1
ATOM 547 C CA . ASN A 1 72 ? 0.140 8.401 -11.473 1.00 96.75 72 ASN A CA 1
ATOM 548 C C . ASN A 1 72 ? -0.243 9.621 -10.606 1.00 96.75 72 ASN A C 1
ATOM 550 O O . ASN A 1 72 ? -0.946 10.528 -11.053 1.00 96.75 72 ASN A O 1
ATOM 554 N N . HIS A 1 73 ? 0.206 9.643 -9.348 1.00 97.19 73 HIS A N 1
ATOM 555 C CA . HIS A 1 73 ? 0.072 10.823 -8.494 1.00 97.19 73 HIS A CA 1
ATOM 556 C C . HIS A 1 73 ? 0.871 11.995 -9.084 1.00 97.19 73 HIS A C 1
ATOM 558 O O . HIS A 1 73 ? 1.899 11.779 -9.722 1.00 97.19 73 HIS A O 1
ATOM 564 N N . ALA A 1 74 ? 0.466 13.242 -8.829 1.00 97.38 74 ALA A N 1
ATOM 565 C CA . ALA A 1 74 ? 1.158 14.421 -9.367 1.00 97.38 74 ALA A CA 1
ATOM 566 C C . ALA A 1 74 ? 2.657 14.477 -8.988 1.00 97.38 74 ALA A C 1
ATOM 568 O O . ALA A 1 74 ? 3.476 14.963 -9.761 1.00 97.38 74 ALA A O 1
ATOM 569 N N . GLU A 1 75 ? 3.023 13.926 -7.827 1.00 96.88 75 GLU A N 1
ATOM 570 C CA . GLU A 1 75 ? 4.413 13.823 -7.341 1.00 96.88 75 GLU A CA 1
ATOM 571 C C . GLU A 1 75 ? 5.153 12.558 -7.826 1.00 96.88 75 GLU A C 1
ATOM 573 O O . GLU A 1 75 ? 6.353 12.405 -7.600 1.00 96.88 75 GLU A O 1
ATOM 578 N N . LYS A 1 76 ? 4.450 11.639 -8.497 1.00 95.56 76 LYS A N 1
ATOM 579 C CA . LYS A 1 76 ? 4.997 10.414 -9.095 1.00 95.56 76 L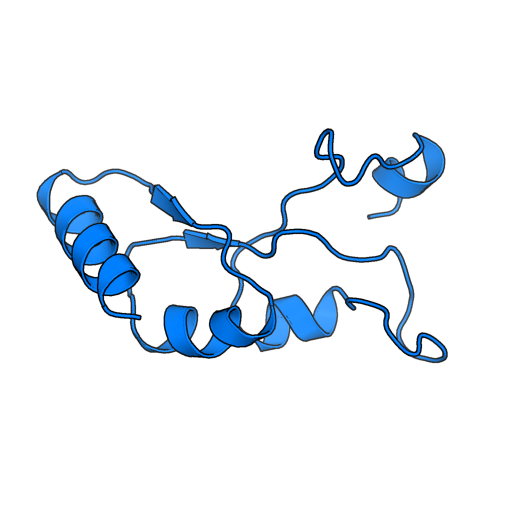YS A CA 1
ATOM 580 C C . LYS A 1 76 ? 4.251 10.103 -10.406 1.00 95.56 76 LYS A C 1
ATOM 582 O O . LYS A 1 76 ? 3.523 9.108 -10.479 1.00 95.56 76 LYS A 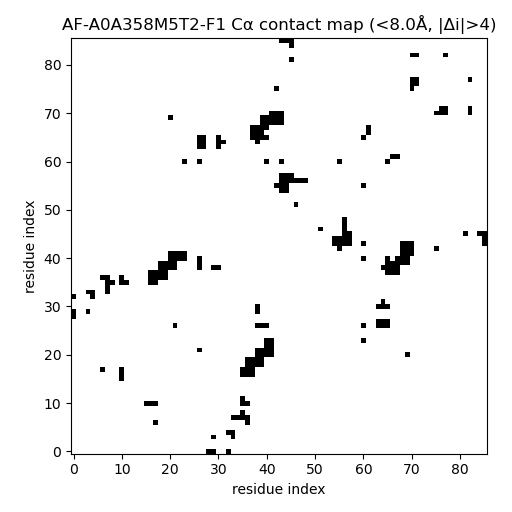O 1
ATOM 587 N N . PRO A 1 77 ? 4.374 10.976 -11.424 1.00 96.38 77 PRO A N 1
ATOM 588 C CA . PRO A 1 77 ? 3.660 10.796 -12.677 1.00 96.38 77 PRO A CA 1
ATOM 589 C C . PRO A 1 77 ? 4.201 9.578 -13.425 1.00 96.38 77 PRO A C 1
ATOM 591 O O . PRO A 1 77 ? 5.396 9.276 -13.377 1.00 96.38 77 PRO A O 1
ATOM 594 N N . LEU A 1 78 ? 3.309 8.903 -14.140 1.00 96.69 78 LEU A N 1
ATOM 595 C CA . LEU A 1 78 ? 3.631 7.821 -15.059 1.00 96.69 78 LEU A CA 1
ATOM 596 C C . LEU A 1 78 ? 3.278 8.260 -16.474 1.00 96.69 78 LEU A C 1
ATOM 598 O O . LEU A 1 78 ? 2.246 8.893 -16.705 1.00 96.69 78 LEU A O 1
ATOM 602 N N . ASP A 1 79 ? 4.127 7.910 -17.436 1.00 96.00 79 ASP A N 1
ATOM 603 C CA . ASP A 1 79 ? 3.745 8.040 -18.833 1.00 96.00 79 ASP A CA 1
ATOM 604 C C . ASP A 1 79 ? 2.602 7.060 -19.163 1.00 96.00 79 ASP A C 1
ATOM 606 O O . ASP A 1 79 ? 2.346 6.079 -18.456 1.00 96.00 79 ASP A O 1
ATOM 610 N N . ARG A 1 80 ? 1.895 7.335 -20.262 1.00 96.06 80 ARG A N 1
ATOM 611 C CA . ARG A 1 80 ? 0.723 6.553 -20.666 1.00 96.06 80 ARG A CA 1
ATOM 612 C C . ARG A 1 80 ? 1.052 5.081 -20.924 1.00 96.06 80 ARG A C 1
ATOM 614 O O . ARG A 1 80 ? 0.207 4.232 -20.661 1.00 96.06 80 ARG A O 1
ATOM 621 N N . GLU A 1 81 ? 2.223 4.782 -21.481 1.00 96.06 81 GLU A N 1
ATOM 622 C CA . GLU A 1 81 ? 2.611 3.408 -21.798 1.00 96.06 81 GLU A CA 1
ATOM 623 C C . GLU A 1 81 ? 2.863 2.612 -20.517 1.00 96.06 81 GLU A C 1
ATOM 625 O O . GLU A 1 81 ? 2.368 1.494 -20.390 1.00 96.06 81 GLU A O 1
ATOM 630 N N . THR A 1 82 ? 3.569 3.206 -19.555 1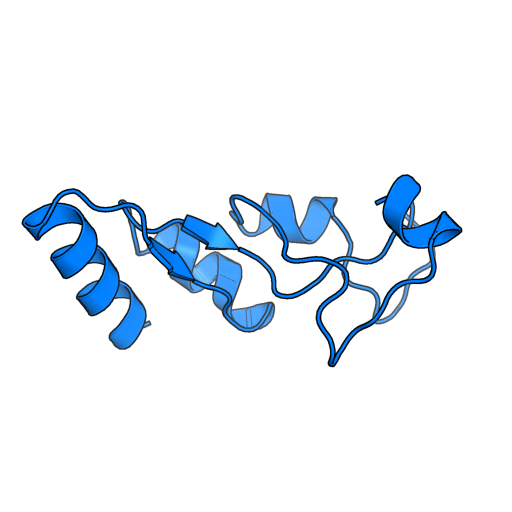.00 95.25 82 THR A N 1
ATOM 631 C CA . THR A 1 82 ? 3.808 2.607 -18.241 1.00 95.25 82 THR A CA 1
ATOM 632 C C . THR A 1 82 ? 2.498 2.401 -17.488 1.00 95.25 82 THR A C 1
ATOM 634 O O . THR A 1 82 ? 2.248 1.296 -17.016 1.00 95.25 82 THR A O 1
ATOM 637 N N . LEU A 1 83 ? 1.625 3.416 -17.445 1.00 94.50 83 LEU A N 1
ATOM 638 C CA . LEU A 1 83 ? 0.362 3.350 -16.705 1.00 94.50 83 LEU A CA 1
ATOM 639 C C . LEU A 1 83 ? -0.549 2.207 -17.177 1.00 94.50 83 LEU A C 1
ATOM 641 O O . LEU A 1 83 ? -1.198 1.574 -16.357 1.00 94.50 83 LEU A O 1
ATOM 645 N N . VAL A 1 84 ? -0.587 1.937 -18.486 1.00 94.38 84 VAL A N 1
ATOM 646 C CA . VAL A 1 84 ? -1.385 0.844 -19.072 1.00 94.38 84 VAL A CA 1
ATOM 647 C C . VAL A 1 84 ? -0.834 -0.544 -18.720 1.00 94.38 84 VAL A C 1
ATOM 649 O O . VAL A 1 84 ? -1.579 -1.520 -18.780 1.00 94.38 84 VAL A O 1
ATOM 652 N N . LYS A 1 85 ? 0.461 -0.653 -18.402 1.00 91.75 85 LYS A N 1
ATOM 653 C CA . LYS A 1 85 ? 1.119 -1.931 -18.092 1.00 91.75 85 LYS A CA 1
ATOM 654 C C . LYS A 1 85 ? 1.122 -2.266 -16.595 1.00 91.75 85 LYS A C 1
ATOM 656 O O . LYS A 1 85 ? 1.205 -3.449 -16.271 1.00 91.75 85 LYS A O 1
ATOM 661 N N . THR A 1 86 ? 1.081 -1.257 -15.721 1.00 86.50 86 THR A N 1
ATOM 662 C CA . THR A 1 86 ? 0.863 -1.409 -14.263 1.00 86.50 86 THR A CA 1
ATOM 663 C C . THR A 1 86 ? -0.530 -1.923 -13.939 1.00 86.50 86 THR A C 1
ATOM 665 O O . THR A 1 86 ? -0.625 -2.727 -12.986 1.00 86.50 86 THR A O 1
#

Solvent-accessible surface area (backbone atoms only — not comparable to full-atom values): 5200 Å² total; per-residue (Å²): 105,74,67,58,46,53,51,22,54,48,24,60,76,69,72,45,90,42,79,44,65,53,60,77,91,45,38,37,64,41,43,78,66,47,84,62,47,42,42,23,31,65,55,62,46,79,60,74,95,73,92,54,91,96,59,46,45,56,67,58,47,48,73,32,51,34,76,50,64,42,74,59,43,92,93,52,70,57,56,74,72,55,58,75,70,94

Sequence (86 aa):
LRLAKEIDRIAVKYDVDIIVTPQYTDIRLLAENTERILVFAQHMDCLPIGRGLGSVLPEAVKAAGAKGVMLNHAEKPLDRETLVKT

Nearest PDB structures (foldseek):
  2h6r-assembly1_D  TM=9.751E-01  e=6.758E-08  Methanocaldococcus jannaschii DSM 2661
  2h6r-assembly1_C  TM=9.749E-01  e=3.223E-07  Methanocaldococcus jannaschii DSM 2661
  2h6r-assembly2_G  TM=9.731E-01  e=3.988E-07  Methanocaldococcus jannaschii DSM 2661
  2h6r-assembly1_A  TM=9.745E-01  e=4.281E-07  Methanocaldococcus jannaschii DSM 2661
  2h6r-assembly2_F  TM=9.728E-01  e=6.106E-07  Methanocaldococcus jannaschii DSM 2661

Foldseek 3Di:
DVVLVVVLVVCVVVVHEAEDADALVCLLVSLVPHDRYAYEHAAAFLDDPDDDVPGHHPVSSVVSRHPYYDAQDPVHHDDPVRVVSD